Protein AF-A0A2S2Q2X0-F1 (afdb_monomer_lite)

InterPro domains:
  IPR011335 Restriction endonuclease type II-like [SSF52980] (32-74)
  IPR011604 PD-(D/E)XK endonuclease-like domain superfamily [G3DSA:3.90.320.10] (7-91)
  IPR051703 NF-kappa-B Signaling Regulator [PTHR46609] (25-94)

Structure (mmCIF, N/CA/C/O backbone):
data_AF-A0A2S2Q2X0-F1
#
_entry.id   AF-A0A2S2Q2X0-F1
#
loop_
_atom_site.group_PDB
_atom_site.id
_atom_site.type_symbol
_atom_site.label_atom_id
_atom_site.label_alt_id
_atom_site.label_comp_id
_atom_site.label_asym_id
_atom_site.label_entity_id
_atom_site.label_seq_id
_atom_site.pdbx_PDB_ins_code
_atom_site.Cartn_x
_atom_site.Cartn_y
_atom_site.Cartn_z
_ato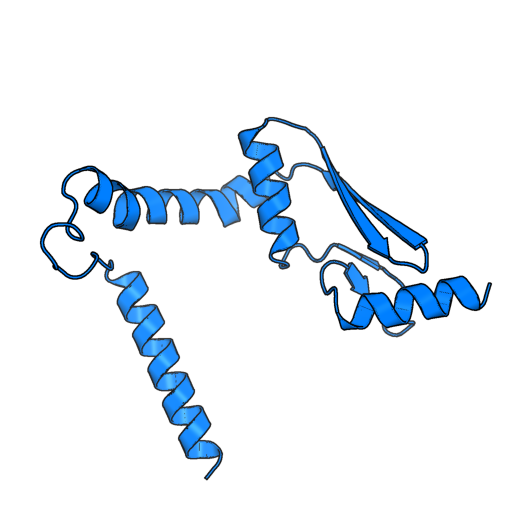m_site.occupancy
_atom_site.B_iso_or_equiv
_atom_site.auth_seq_id
_atom_site.auth_comp_id
_atom_site.auth_asym_id
_atom_site.auth_atom_id
_atom_site.pdbx_PDB_model_num
ATOM 1 N N . MET A 1 1 ? -21.514 -4.387 29.649 1.00 44.75 1 MET A N 1
ATOM 2 C CA . MET A 1 1 ? -20.484 -3.329 29.515 1.00 44.75 1 MET A CA 1
ATOM 3 C C . MET A 1 1 ? -19.048 -3.878 29.568 1.00 44.75 1 MET A C 1
ATOM 5 O O . MET A 1 1 ? -18.273 -3.569 28.676 1.00 44.75 1 MET A O 1
ATOM 9 N N . LEU A 1 2 ? -18.696 -4.764 30.513 1.00 34.06 2 LEU A N 1
ATOM 10 C CA . LEU A 1 2 ? -17.331 -5.323 30.645 1.00 34.06 2 LEU A CA 1
ATOM 11 C C . LEU A 1 2 ? -16.891 -6.271 29.507 1.00 34.06 2 LEU A C 1
ATOM 13 O O . LEU A 1 2 ? -15.722 -6.283 29.128 1.00 34.06 2 LEU A O 1
ATOM 17 N N . ALA A 1 3 ? -17.821 -7.027 28.912 1.00 34.06 3 ALA A N 1
ATOM 18 C CA . ALA A 1 3 ? -17.502 -7.943 27.814 1.00 34.06 3 ALA A CA 1
ATOM 19 C C . ALA A 1 3 ? -16.992 -7.201 26.564 1.00 34.06 3 ALA A C 1
ATOM 21 O O . ALA A 1 3 ? -16.001 -7.614 25.974 1.00 34.06 3 ALA A O 1
ATOM 22 N N . ILE A 1 4 ? -17.595 -6.061 26.206 1.00 40.12 4 ILE A N 1
ATOM 23 C CA . ILE A 1 4 ? -17.231 -5.276 25.011 1.00 40.12 4 ILE A CA 1
ATOM 24 C C . ILE A 1 4 ? -15.796 -4.727 25.127 1.00 40.12 4 ILE A C 1
ATOM 26 O O . ILE A 1 4 ? -15.017 -4.828 24.179 1.00 40.12 4 ILE A O 1
ATOM 30 N N . SER A 1 5 ? -15.407 -4.246 26.313 1.00 47.72 5 SER A N 1
ATOM 31 C CA . SER A 1 5 ? -14.046 -3.757 26.590 1.00 47.72 5 SER A CA 1
ATOM 32 C C . SER A 1 5 ? -12.985 -4.863 26.447 1.00 47.72 5 SER A C 1
ATOM 34 O O . SER A 1 5 ? -11.969 -4.686 25.771 1.00 47.72 5 SER A O 1
ATOM 36 N N . TYR A 1 6 ? -13.248 -6.058 26.989 1.00 45.12 6 TYR A N 1
ATOM 37 C CA . TYR A 1 6 ? -12.309 -7.186 26.925 1.00 45.12 6 TYR A CA 1
ATOM 38 C C . TYR A 1 6 ? -12.167 -7.782 25.511 1.00 45.12 6 TYR A C 1
ATOM 40 O O . TYR A 1 6 ? -11.113 -8.306 25.133 1.00 45.12 6 TYR A O 1
ATOM 48 N N . ILE A 1 7 ? -13.236 -7.714 24.713 1.00 45.53 7 ILE A N 1
ATOM 49 C CA . ILE A 1 7 ? -13.247 -8.129 23.306 1.00 45.53 7 ILE A CA 1
ATOM 50 C C . ILE A 1 7 ? -12.367 -7.192 22.475 1.00 45.53 7 ILE A C 1
ATOM 52 O O . ILE A 1 7 ? -11.512 -7.680 21.733 1.00 45.53 7 ILE A O 1
ATOM 56 N N . SER A 1 8 ? -12.501 -5.878 22.680 1.00 47.59 8 SER A N 1
ATOM 57 C CA . SER A 1 8 ? -11.662 -4.865 22.034 1.00 47.59 8 SER A CA 1
ATOM 58 C C . SER A 1 8 ? -10.177 -5.115 22.330 1.00 47.59 8 SER A C 1
ATOM 60 O O . SER A 1 8 ? -9.359 -5.230 21.419 1.00 47.59 8 SER A O 1
ATOM 62 N N . LEU A 1 9 ? -9.830 -5.358 23.598 1.00 48.00 9 LEU A N 1
ATOM 63 C CA . LEU A 1 9 ? -8.438 -5.458 24.043 1.00 48.00 9 LEU A CA 1
ATOM 64 C C . LEU A 1 9 ? -7.645 -6.646 23.470 1.00 48.00 9 LEU A C 1
ATOM 66 O O . LEU A 1 9 ? -6.452 -6.523 23.187 1.00 48.00 9 LEU A O 1
ATOM 70 N N . LYS A 1 10 ? -8.288 -7.807 23.287 1.00 47.84 10 LYS A N 1
ATOM 71 C CA . LYS A 1 10 ? -7.616 -9.008 22.756 1.00 47.84 10 LYS A CA 1
ATOM 72 C C . LYS A 1 10 ? -7.505 -8.988 21.222 1.00 47.84 10 LYS A C 1
ATOM 74 O O . LYS A 1 10 ? -6.567 -9.581 20.695 1.00 47.84 10 LYS A O 1
ATOM 79 N N . LEU A 1 11 ? -8.405 -8.287 20.517 1.00 51.31 11 LEU A N 1
ATOM 80 C CA . LEU A 1 11 ? -8.256 -7.977 19.083 1.00 51.31 11 LEU A CA 1
ATOM 81 C C . LEU A 1 11 ? -7.132 -6.959 18.837 1.00 51.31 11 LEU A C 1
ATOM 83 O O . LEU A 1 11 ? -6.336 -7.127 17.912 1.00 51.31 11 LEU A O 1
ATOM 87 N N . ILE A 1 12 ? -7.057 -5.932 19.688 1.00 51.53 12 ILE A N 1
ATOM 88 C CA . ILE A 1 12 ? -6.101 -4.820 19.609 1.00 51.53 12 ILE A CA 1
ATOM 89 C C . ILE A 1 12 ? -4.642 -5.305 19.578 1.00 51.53 12 ILE A C 1
ATOM 91 O O . ILE A 1 12 ? -3.848 -4.815 18.779 1.00 51.53 12 ILE A O 1
ATOM 95 N N . ASN A 1 13 ? -4.289 -6.326 20.366 1.00 51.19 13 ASN A N 1
ATOM 96 C CA . ASN A 1 13 ? -2.905 -6.814 20.431 1.00 51.19 13 ASN A CA 1
ATOM 97 C C . ASN A 1 13 ? -2.406 -7.500 19.146 1.00 51.19 13 ASN A C 1
ATOM 99 O O . ASN A 1 13 ? -1.203 -7.710 19.007 1.00 51.19 13 ASN A O 1
ATOM 103 N N . LYS A 1 14 ? -3.294 -7.860 18.206 1.00 55.06 14 LYS A N 1
ATOM 104 C CA . LYS A 1 14 ? -2.914 -8.501 16.933 1.00 55.06 14 LYS A CA 1
ATOM 105 C C . LYS A 1 14 ? -3.208 -7.631 15.706 1.00 55.06 14 LYS A C 1
ATOM 107 O O . LYS A 1 14 ? -2.634 -7.880 14.648 1.00 55.06 14 LYS A O 1
ATOM 112 N N . ILE A 1 15 ? -4.073 -6.618 15.827 1.00 63.88 15 ILE A N 1
ATOM 113 C CA . ILE A 1 15 ? -4.532 -5.791 14.703 1.00 63.88 15 ILE A CA 1
ATOM 114 C C . ILE A 1 15 ? -4.191 -4.320 14.968 1.00 63.88 15 ILE A C 1
ATOM 116 O O . ILE A 1 15 ? -4.904 -3.607 15.664 1.00 63.88 15 ILE A O 1
ATOM 120 N N . THR A 1 16 ? -3.107 -3.853 14.351 1.00 72.19 16 THR A N 1
ATOM 121 C CA . THR A 1 16 ? -2.540 -2.500 14.515 1.00 72.19 16 THR A CA 1
ATOM 122 C C . THR A 1 16 ? -3.107 -1.465 13.532 1.00 72.19 16 THR A C 1
ATOM 124 O O . THR A 1 16 ? -2.519 -0.396 13.329 1.00 72.19 16 THR A O 1
ATOM 127 N N . LEU A 1 17 ? -4.243 -1.778 12.890 1.00 81.69 17 LEU A N 1
ATOM 128 C CA . LEU A 1 17 ? -4.926 -0.846 11.990 1.00 81.69 17 LEU A CA 1
ATOM 129 C C . LEU A 1 17 ? -5.572 0.306 12.761 1.00 81.69 17 LEU A C 1
ATOM 131 O O . LEU A 1 17 ? -5.562 1.430 12.276 1.00 81.69 17 LEU A O 1
ATOM 135 N N . TRP A 1 18 ? -6.131 0.047 13.937 1.00 84.75 18 TRP A N 1
ATOM 136 C CA . TRP A 1 18 ? -6.707 1.096 14.769 1.00 84.75 18 TRP A CA 1
ATOM 137 C C . TRP A 1 18 ? -5.635 1.733 15.644 1.00 84.75 18 TRP A C 1
ATOM 139 O O . TRP A 1 18 ? -4.777 1.047 16.198 1.00 84.75 18 TRP A O 1
ATOM 149 N N . LYS A 1 19 ? -5.687 3.058 15.765 1.00 83.25 19 LYS A N 1
ATOM 150 C CA . LYS A 1 19 ? -4.933 3.806 16.767 1.00 83.25 19 LYS A CA 1
ATOM 151 C C . LYS A 1 19 ? -5.674 3.696 18.091 1.00 83.25 19 LYS A C 1
ATOM 153 O O . LYS A 1 19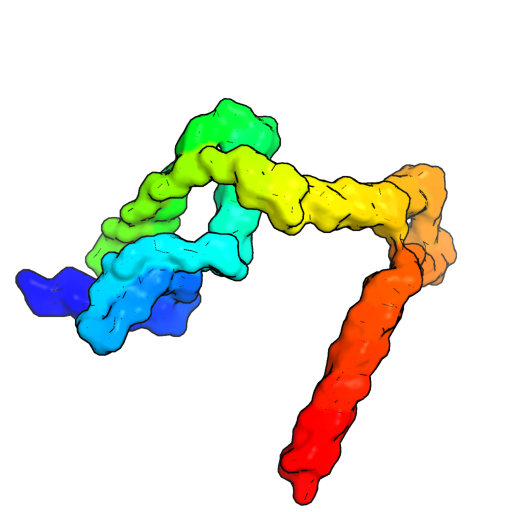 ? -6.888 3.891 18.129 1.00 83.25 19 LYS A O 1
ATOM 158 N N . ILE A 1 20 ? -4.934 3.391 19.148 1.00 81.75 20 ILE A N 1
ATOM 159 C CA . ILE A 1 20 ? -5.468 3.187 20.491 1.00 81.75 20 ILE A CA 1
ATOM 160 C C . ILE A 1 20 ? -4.792 4.175 21.441 1.00 81.75 20 ILE A C 1
ATOM 162 O O . ILE A 1 20 ? -3.579 4.368 21.349 1.00 81.75 20 ILE A O 1
ATOM 166 N N . ASP A 1 21 ? -5.566 4.798 22.325 1.00 80.38 21 ASP A N 1
ATOM 167 C CA . ASP A 1 21 ? -5.051 5.687 23.373 1.00 80.38 21 ASP A CA 1
ATOM 168 C C . ASP A 1 21 ? -4.584 4.910 24.624 1.00 80.38 21 ASP A C 1
ATOM 170 O O . ASP A 1 21 ? -4.814 3.706 24.759 1.00 80.38 21 ASP A O 1
ATOM 174 N N . LYS A 1 22 ? -3.950 5.594 25.584 1.00 78.44 22 LYS A N 1
ATOM 175 C CA . LYS A 1 22 ? -3.528 5.064 26.892 1.00 78.44 22 LYS A CA 1
ATOM 176 C C . LYS A 1 22 ? -4.669 4.371 27.645 1.00 78.44 22 LYS A C 1
ATOM 178 O O . LYS A 1 22 ? -4.432 3.375 28.326 1.00 78.44 22 LYS A O 1
ATOM 183 N N . ASN A 1 23 ? -5.900 4.845 27.451 1.00 76.38 23 ASN A N 1
ATOM 184 C CA . ASN A 1 23 ? -7.116 4.279 28.042 1.00 76.38 23 ASN A CA 1
ATOM 185 C C . ASN A 1 23 ? -7.643 3.032 27.314 1.00 76.38 23 ASN A C 1
ATOM 187 O O . ASN A 1 23 ? -8.632 2.446 27.743 1.00 76.38 23 ASN A O 1
ATOM 191 N N . LYS A 1 24 ? -6.952 2.577 26.259 1.00 72.12 24 LYS A N 1
ATOM 192 C CA . LYS A 1 24 ? -7.314 1.433 25.406 1.00 72.12 24 LYS A CA 1
ATOM 193 C C . LYS A 1 24 ? -8.540 1.662 24.514 1.00 72.12 24 LYS A C 1
ATOM 195 O O . LYS A 1 24 ? -9.088 0.707 23.962 1.00 72.12 24 LYS A O 1
ATOM 200 N N . ASP A 1 25 ? -8.895 2.924 24.302 1.00 74.06 25 ASP A N 1
ATOM 201 C CA . ASP A 1 25 ? -9.964 3.340 23.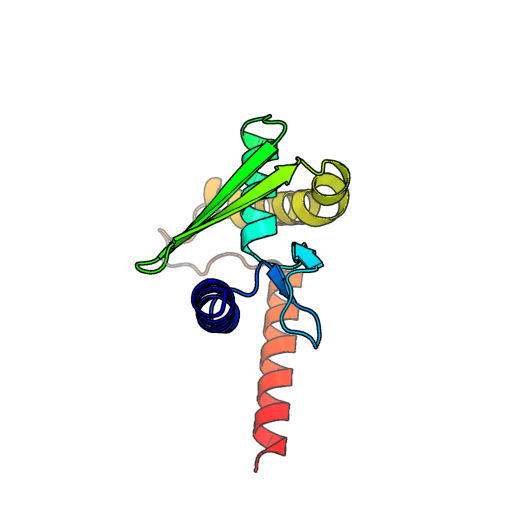397 1.00 74.06 25 ASP A CA 1
ATOM 202 C C . ASP A 1 25 ? -9.447 3.588 21.978 1.00 74.06 25 ASP A C 1
ATOM 204 O O . ASP A 1 25 ? -8.322 4.051 21.780 1.00 74.06 25 ASP A O 1
ATOM 208 N N . ILE A 1 26 ? -10.275 3.277 20.976 1.00 77.81 26 ILE A N 1
ATOM 209 C CA . ILE A 1 26 ? -9.952 3.490 19.560 1.00 77.81 26 ILE A CA 1
ATOM 210 C C . ILE A 1 26 ? -10.153 4.968 19.223 1.00 77.81 26 ILE A C 1
ATOM 212 O O . ILE A 1 26 ? -11.276 5.462 19.247 1.00 77.81 26 ILE A O 1
ATOM 216 N N . ILE A 1 27 ? -9.071 5.647 18.848 1.00 83.38 27 ILE A N 1
ATOM 217 C CA . ILE A 1 27 ? -9.072 7.080 18.504 1.00 83.38 27 ILE A CA 1
ATOM 218 C C . ILE A 1 27 ? -9.083 7.344 16.995 1.00 83.38 27 ILE A C 1
ATOM 220 O O . ILE A 1 27 ? -9.203 8.486 16.563 1.00 83.38 27 ILE A O 1
ATOM 224 N N . GLY A 1 28 ? -8.928 6.308 16.170 1.00 83.56 28 GLY A N 1
ATOM 225 C CA . GLY A 1 28 ? -9.021 6.434 14.717 1.00 83.56 28 GLY A CA 1
ATOM 226 C C . GLY A 1 28 ? -8.247 5.362 13.963 1.00 83.56 28 GLY A C 1
ATOM 227 O O . GLY A 1 28 ? -7.831 4.349 14.527 1.00 83.56 28 GLY A O 1
ATOM 228 N N . ILE A 1 29 ? -8.032 5.595 12.669 1.00 87.31 29 ILE A N 1
ATOM 229 C CA . ILE A 1 29 ? -7.340 4.661 11.775 1.00 87.31 29 ILE A CA 1
ATOM 230 C C . ILE A 1 29 ? -5.861 5.042 11.637 1.00 87.31 29 ILE A C 1
ATOM 232 O O . ILE A 1 29 ? -5.471 6.209 11.546 1.00 87.31 29 ILE A O 1
ATOM 236 N N . ASN A 1 30 ? -5.007 4.028 11.620 1.00 89.06 30 ASN A N 1
ATOM 237 C CA . ASN A 1 30 ? -3.593 4.143 11.325 1.00 89.06 30 ASN A CA 1
ATOM 238 C C . ASN A 1 30 ? -3.368 4.165 9.810 1.00 89.06 30 ASN A C 1
ATOM 240 O O . ASN A 1 30 ? -3.248 3.124 9.164 1.00 89.06 30 ASN A O 1
ATOM 244 N N . THR A 1 31 ? -3.250 5.368 9.254 1.00 88.94 31 THR A N 1
ATOM 245 C CA . THR A 1 31 ? -2.986 5.598 7.824 1.00 88.94 31 THR A CA 1
ATOM 246 C C . THR A 1 31 ? -1.618 5.082 7.358 1.00 88.94 31 THR A C 1
ATOM 248 O O . THR A 1 31 ? -1.402 4.870 6.167 1.00 88.94 31 THR A O 1
ATOM 251 N N . ASN A 1 32 ? -0.696 4.793 8.283 1.00 88.94 32 ASN A N 1
ATOM 252 C CA . ASN A 1 32 ? 0.594 4.172 7.972 1.00 88.94 32 ASN A CA 1
ATOM 253 C C . ASN A 1 32 ? 0.525 2.637 7.916 1.00 88.94 32 ASN A C 1
ATOM 255 O O . ASN A 1 32 ? 1.517 1.983 7.588 1.00 88.94 32 ASN A O 1
ATOM 259 N N . HIS A 1 33 ? -0.621 2.039 8.251 1.00 89.50 33 HIS A N 1
ATOM 260 C CA . HIS A 1 33 ? -0.775 0.592 8.277 1.00 89.50 33 HIS A CA 1
ATOM 261 C C . HIS A 1 33 ? -0.949 0.006 6.865 1.00 89.50 33 HIS A C 1
ATOM 263 O O . HIS A 1 33 ? -1.604 0.591 6.005 1.00 89.50 33 HIS A O 1
ATOM 269 N N . LYS A 1 34 ? -0.431 -1.208 6.629 1.00 89.56 34 LYS A N 1
ATOM 270 C CA . LYS A 1 34 ? -0.480 -1.881 5.313 1.00 89.56 34 LYS A CA 1
ATOM 271 C C . LYS A 1 34 ? -1.905 -2.045 4.770 1.00 89.56 34 LYS A C 1
ATOM 273 O O . LYS A 1 34 ? -2.127 -1.846 3.581 1.00 89.56 34 LYS A O 1
ATOM 278 N N . TYR A 1 35 ? -2.866 -2.367 5.638 1.00 89.00 35 TYR A N 1
ATOM 279 C CA . TYR A 1 35 ? -4.276 -2.483 5.243 1.00 89.00 35 TYR A CA 1
ATOM 280 C C . TYR A 1 35 ? -4.867 -1.159 4.749 1.00 89.00 35 TYR A C 1
ATOM 282 O O . TYR A 1 35 ? -5.668 -1.179 3.824 1.00 89.00 35 TYR A O 1
ATOM 290 N N . TYR A 1 36 ? -4.437 -0.013 5.291 1.00 92.69 36 TYR A N 1
ATOM 291 C CA . TYR A 1 36 ? -4.884 1.287 4.787 1.00 92.69 36 TYR A CA 1
ATOM 292 C C . TYR A 1 36 ? -4.418 1.503 3.342 1.00 92.69 36 TYR A C 1
ATOM 294 O O . TYR A 1 36 ? -5.225 1.836 2.482 1.00 92.69 36 TYR A O 1
ATOM 302 N N . TYR A 1 37 ? -3.146 1.202 3.048 1.00 94.31 37 TYR A N 1
ATOM 303 C CA . TYR A 1 37 ? -2.618 1.237 1.678 1.00 94.31 37 TYR A CA 1
ATOM 304 C C . TYR A 1 37 ? -3.386 0.290 0.740 1.00 94.31 37 TYR A C 1
ATOM 306 O O . TYR A 1 37 ? -3.690 0.668 -0.387 1.00 94.31 37 TYR A O 1
ATOM 314 N N . GLN A 1 38 ? -3.724 -0.925 1.186 1.00 92.31 38 GLN A N 1
ATOM 315 C CA . GLN A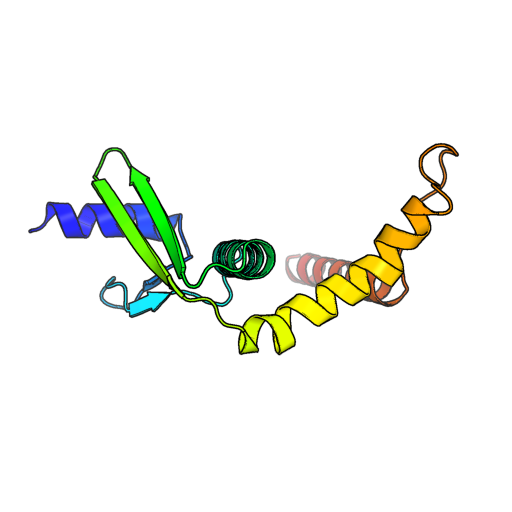 1 38 ? -4.499 -1.869 0.369 1.00 92.31 38 GLN A CA 1
ATOM 316 C C . GLN A 1 38 ? -5.893 -1.327 0.034 1.00 92.31 38 GLN A C 1
ATOM 318 O O . GLN A 1 38 ? -6.279 -1.334 -1.133 1.00 92.31 38 GLN A O 1
ATOM 323 N N . VAL A 1 39 ? -6.617 -0.815 1.033 1.00 94.56 39 VAL A N 1
ATOM 324 C CA . VAL A 1 39 ? -7.960 -0.251 0.839 1.00 94.56 39 VAL A CA 1
ATOM 325 C C . VAL A 1 39 ? -7.908 0.982 -0.061 1.00 94.56 39 VAL A C 1
ATOM 327 O O . VAL A 1 39 ? -8.655 1.047 -1.033 1.00 94.56 39 VAL A O 1
ATOM 330 N N . GLN A 1 40 ? -6.987 1.921 0.186 1.00 96.56 40 GLN A N 1
ATOM 331 C CA . GLN A 1 40 ? -6.832 3.107 -0.663 1.00 96.56 40 GLN A CA 1
ATOM 332 C C . GLN A 1 40 ? -6.539 2.738 -2.120 1.00 96.56 40 GLN A C 1
ATOM 334 O O . GLN A 1 40 ? -7.118 3.330 -3.032 1.00 96.56 40 GLN A O 1
ATOM 339 N N . GLY A 1 41 ? -5.708 1.717 -2.353 1.00 95.44 41 GLY A N 1
ATOM 340 C CA . GLY A 1 41 ? -5.446 1.218 -3.701 1.00 95.44 41 GLY A CA 1
ATOM 341 C C . GLY A 1 41 ? -6.679 0.617 -4.371 1.00 95.44 41 GLY A C 1
ATOM 342 O O . GLY A 1 41 ? -6.969 0.945 -5.520 1.00 95.44 41 GLY A O 1
ATOM 343 N N . GLN A 1 42 ? -7.451 -0.202 -3.652 1.00 95.88 42 GLN A N 1
ATOM 344 C CA . GLN A 1 42 ? -8.703 -0.756 -4.174 1.00 95.88 42 GLN A CA 1
ATOM 345 C C . GLN A 1 42 ? -9.715 0.344 -4.509 1.00 95.88 42 GLN A C 1
ATOM 347 O O . GLN A 1 42 ? -10.328 0.296 -5.575 1.00 95.88 42 GLN A O 1
ATOM 352 N N . LEU A 1 43 ? -9.861 1.357 -3.651 1.00 97.19 43 LEU A N 1
ATOM 353 C CA . LEU A 1 43 ? -10.759 2.494 -3.878 1.00 97.19 43 LEU A CA 1
ATOM 354 C C . LEU A 1 43 ? -10.402 3.280 -5.140 1.00 97.19 43 LEU A C 1
ATOM 356 O O . LEU A 1 43 ? -11.291 3.632 -5.917 1.00 97.19 43 LEU A O 1
ATOM 360 N N . HIS A 1 44 ? -9.109 3.502 -5.378 1.00 96.06 44 HIS A N 1
ATOM 361 C CA . HIS A 1 44 ? -8.627 4.194 -6.572 1.00 96.06 44 HIS A CA 1
ATOM 362 C C . HIS A 1 44 ? -8.857 3.381 -7.844 1.00 96.06 44 HIS A C 1
ATOM 364 O O . HIS A 1 44 ? -9.433 3.895 -8.803 1.00 96.06 44 HIS A O 1
ATOM 370 N N . VAL A 1 45 ? -8.478 2.100 -7.837 1.00 94.56 45 VAL A N 1
ATOM 371 C CA . VAL A 1 45 ? -8.640 1.212 -9.000 1.00 94.56 45 VAL A CA 1
ATOM 372 C C . VAL A 1 45 ? -10.117 1.037 -9.362 1.00 94.56 45 VAL A C 1
ATOM 374 O O . VAL A 1 45 ? -10.488 1.131 -10.528 1.00 94.56 45 VAL A O 1
ATOM 377 N N . THR A 1 46 ? -10.980 0.829 -8.366 1.00 96.62 46 THR A 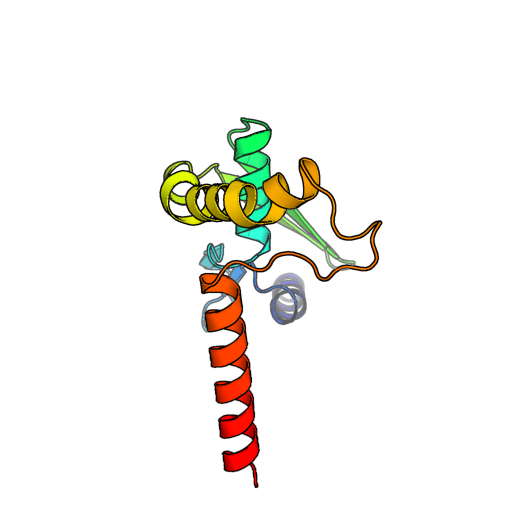N 1
ATOM 378 C CA . THR A 1 46 ? -12.422 0.603 -8.575 1.00 96.62 46 THR A CA 1
ATOM 379 C C . THR A 1 46 ? -13.239 1.891 -8.702 1.00 96.62 46 THR A C 1
ATOM 381 O O . THR A 1 46 ? -14.450 1.826 -8.917 1.00 96.62 46 THR A O 1
ATOM 384 N N . ARG A 1 47 ? -12.600 3.061 -8.560 1.00 96.00 47 ARG A N 1
ATOM 385 C CA . ARG A 1 47 ? -13.234 4.392 -8.557 1.00 96.00 47 ARG A CA 1
ATOM 386 C C . ARG A 1 47 ? -14.378 4.525 -7.537 1.00 96.00 47 ARG A C 1
ATOM 388 O O . ARG A 1 47 ? -15.341 5.256 -7.767 1.00 96.00 47 ARG A O 1
ATOM 395 N N . ARG A 1 48 ? -14.286 3.829 -6.401 1.00 96.50 48 ARG A N 1
ATOM 396 C CA . ARG A 1 48 ? -15.277 3.888 -5.313 1.00 96.50 48 ARG A CA 1
ATOM 397 C C . ARG A 1 48 ? -14.929 5.003 -4.329 1.00 96.50 48 ARG A C 1
ATOM 399 O O . ARG A 1 48 ? -13.762 5.319 -4.133 1.00 96.50 48 ARG A O 1
ATOM 406 N N . ARG A 1 49 ? -15.953 5.599 -3.709 1.00 96.69 49 ARG A N 1
ATOM 407 C CA . ARG A 1 49 ? -15.793 6.709 -2.750 1.00 96.69 49 ARG A CA 1
ATOM 408 C C . ARG A 1 49 ? -15.375 6.247 -1.358 1.00 96.69 49 ARG A C 1
ATOM 410 O O . ARG A 1 49 ? -14.665 6.968 -0.674 1.00 96.69 49 ARG A O 1
ATOM 417 N N . PHE A 1 50 ? -15.814 5.063 -0.948 1.00 95.88 50 PHE A N 1
ATOM 418 C CA . PHE A 1 50 ? -15.498 4.497 0.356 1.00 95.88 50 PHE A CA 1
ATOM 419 C C . PHE A 1 50 ? -15.541 2.969 0.309 1.00 95.88 50 PHE A C 1
ATOM 421 O O . PHE A 1 50 ? -16.112 2.378 -0.612 1.00 95.88 50 PHE A O 1
ATOM 428 N N . SER A 1 51 ? -14.919 2.335 1.299 1.00 93.06 51 SER A N 1
ATOM 429 C CA . SER A 1 51 ? -14.955 0.891 1.530 1.00 93.06 51 SER A CA 1
ATOM 430 C C . SER A 1 51 ? -15.104 0.630 3.017 1.00 93.06 51 SER A C 1
ATOM 432 O O . SER A 1 51 ? -14.616 1.398 3.844 1.00 93.06 51 SER A O 1
ATOM 434 N N . ILE A 1 52 ? -15.740 -0.483 3.358 1.00 90.94 52 ILE A N 1
ATOM 435 C CA . ILE A 1 52 ? -15.848 -0.941 4.738 1.00 90.94 52 ILE A CA 1
ATOM 436 C C . ILE A 1 52 ? -14.711 -1.925 4.991 1.00 90.94 52 ILE A C 1
ATOM 438 O O . ILE A 1 52 ? -14.546 -2.893 4.248 1.00 90.94 52 ILE A O 1
ATOM 442 N N . ILE A 1 53 ? -13.927 -1.686 6.038 1.00 86.94 53 ILE A N 1
ATOM 443 C CA . ILE A 1 53 ? -13.015 -2.687 6.580 1.00 86.94 53 ILE A CA 1
ATOM 444 C C . ILE A 1 53 ? -13.665 -3.304 7.806 1.00 86.94 53 ILE A C 1
ATOM 446 O O . ILE A 1 53 ? -14.010 -2.605 8.754 1.00 86.94 53 ILE A O 1
ATOM 450 N N . ALA A 1 54 ? -13.858 -4.617 7.778 1.00 85.25 54 ALA A N 1
ATOM 451 C CA . ALA A 1 54 ? -14.526 -5.348 8.839 1.00 85.25 54 ALA A CA 1
ATOM 452 C C . ALA A 1 54 ? -13.624 -6.460 9.372 1.00 85.25 54 ALA A C 1
ATOM 454 O O . ALA A 1 54 ? -12.954 -7.161 8.618 1.00 85.25 54 ALA A O 1
ATOM 455 N N . TYR A 1 55 ? -13.636 -6.622 10.687 1.00 81.94 55 TYR A N 1
ATOM 456 C CA . TYR A 1 55 ? -12.988 -7.703 11.401 1.00 81.94 55 TYR A CA 1
ATOM 457 C C . TYR A 1 55 ? -14.035 -8.446 12.199 1.00 81.94 55 TYR A C 1
ATOM 459 O O . TYR A 1 55 ? -14.666 -7.903 13.109 1.00 81.94 55 TYR A O 1
ATOM 467 N N . TRP A 1 56 ? -14.192 -9.711 11.847 1.00 81.19 56 TRP A N 1
ATOM 468 C CA . TRP A 1 56 ? -15.057 -10.627 12.553 1.00 81.19 56 TRP A CA 1
ATOM 469 C C . TRP A 1 56 ? -14.227 -11.547 13.441 1.00 81.19 56 TRP A C 1
ATOM 471 O O . TRP A 1 56 ? -13.165 -12.034 13.053 1.00 81.19 56 TRP A O 1
ATOM 481 N N . THR A 1 57 ? -14.723 -11.783 14.647 1.00 76.75 57 THR A N 1
ATOM 482 C CA . THR A 1 57 ? -14.186 -12.770 15.581 1.00 76.75 57 THR A CA 1
ATOM 483 C C . THR A 1 57 ? -15.336 -13.480 16.277 1.00 76.75 57 THR A C 1
ATOM 485 O O . THR A 1 57 ? -16.449 -12.959 16.323 1.00 76.75 57 THR A O 1
ATOM 488 N N . ASN A 1 58 ? -15.047 -14.596 16.950 1.00 73.81 58 ASN A N 1
ATOM 489 C CA . ASN A 1 58 ? -16.018 -15.326 17.782 1.00 73.81 58 ASN A CA 1
ATOM 490 C C . ASN A 1 58 ? -16.649 -14.470 18.898 1.00 73.81 58 ASN A C 1
ATOM 492 O O . ASN A 1 58 ? -17.568 -14.906 19.580 1.00 73.81 58 ASN A O 1
ATOM 496 N N . LYS A 1 59 ? -16.114 -13.270 19.127 1.00 72.25 59 LYS A N 1
ATOM 497 C CA . LYS A 1 59 ? -16.558 -12.318 20.135 1.00 72.25 59 LYS A CA 1
ATOM 498 C C . LYS A 1 59 ? -17.400 -11.173 19.562 1.00 72.25 59 LYS A C 1
ATOM 500 O O . LYS A 1 59 ? -18.023 -10.452 20.331 1.00 72.25 59 LYS A O 1
ATOM 505 N N . GLY A 1 60 ? -17.403 -10.976 18.246 1.00 77.50 60 GLY A N 1
ATOM 506 C CA . GLY A 1 60 ? -18.152 -9.902 17.604 1.00 77.50 60 GLY A CA 1
ATOM 507 C C . GLY A 1 60 ? -17.523 -9.398 16.310 1.00 77.50 60 GLY A C 1
ATOM 508 O O . GLY A 1 60 ? -16.423 -9.803 15.918 1.00 77.50 60 GLY A O 1
ATOM 509 N N . LEU A 1 61 ? -18.254 -8.488 15.668 1.00 81.62 61 LEU A N 1
ATOM 510 C CA . LEU A 1 61 ? -17.883 -7.793 14.442 1.00 81.62 61 LEU A CA 1
ATOM 511 C C . LEU A 1 61 ? -17.527 -6.341 14.768 1.00 81.62 61 LEU A C 1
ATOM 513 O O . LEU A 1 61 ? -18.325 -5.624 15.369 1.00 81.62 61 LEU A O 1
ATOM 517 N N . LYS A 1 62 ? -16.354 -5.893 14.329 1.00 81.81 62 LYS A N 1
ATOM 518 C CA . LYS A 1 62 ? -15.971 -4.479 14.324 1.00 81.81 62 LYS A CA 1
ATOM 519 C C . LYS A 1 62 ? -15.710 -4.066 12.891 1.00 81.81 62 LYS A C 1
ATOM 521 O O . LYS A 1 62 ? -14.960 -4.741 12.195 1.00 81.81 62 LYS A O 1
ATOM 526 N N . TYR A 1 63 ? -16.300 -2.965 12.457 1.00 85.69 63 TYR A N 1
ATOM 527 C CA . TYR A 1 63 ? -16.040 -2.409 11.140 1.00 85.69 63 TYR A CA 1
ATOM 528 C C . TYR A 1 63 ? -15.800 -0.905 11.216 1.00 85.69 63 TYR A C 1
ATOM 530 O O . TYR A 1 63 ? -16.184 -0.261 12.191 1.00 85.69 63 TYR A O 1
ATOM 538 N N . GLU A 1 64 ? -15.133 -0.383 10.196 1.00 86.06 64 GLU A N 1
ATOM 539 C CA . GLU A 1 64 ? -14.920 1.042 9.967 1.00 86.06 64 GLU A CA 1
ATOM 540 C C . GLU A 1 64 ? -15.098 1.353 8.485 1.00 86.06 64 GLU A C 1
ATOM 542 O O . GLU A 1 64 ? -14.765 0.535 7.622 1.00 86.06 64 GLU A O 1
ATOM 547 N N . THR A 1 65 ? -15.573 2.557 8.196 1.00 91.69 65 THR A N 1
ATOM 548 C CA . THR A 1 65 ? -15.642 3.081 6.832 1.00 91.69 65 THR A CA 1
ATOM 549 C C . THR A 1 65 ? -14.375 3.874 6.537 1.00 91.69 65 THR A C 1
ATOM 551 O O . THR A 1 65 ? -13.990 4.755 7.300 1.00 91.69 65 THR A O 1
ATOM 554 N N . ILE A 1 66 ? -13.716 3.556 5.425 1.00 93.06 66 ILE A N 1
ATOM 555 C CA . ILE A 1 66 ? -12.552 4.280 4.915 1.00 93.06 66 ILE A CA 1
ATOM 556 C C . ILE A 1 66 ? -12.971 5.001 3.643 1.00 93.06 66 ILE A C 1
ATOM 558 O O . ILE A 1 66 ? -13.377 4.359 2.673 1.00 93.06 66 ILE A O 1
ATOM 562 N N . GLU A 1 67 ? -12.841 6.320 3.645 1.00 96.50 67 GLU A N 1
ATOM 563 C CA . GLU A 1 67 ? -13.053 7.153 2.465 1.00 96.50 67 GLU A CA 1
ATOM 564 C C . GLU A 1 67 ? -11.816 7.165 1.566 1.00 96.50 67 GLU A C 1
ATOM 566 O O . GLU A 1 67 ? -10.684 6.985 2.022 1.00 96.50 67 GLU A O 1
ATOM 571 N N . ARG A 1 68 ? -12.033 7.357 0.265 1.00 96.38 68 ARG A N 1
ATOM 572 C CA . ARG A 1 68 ? -10.957 7.474 -0.716 1.00 96.38 68 ARG A CA 1
ATOM 573 C C . ARG A 1 68 ? -10.192 8.774 -0.484 1.00 96.38 68 ARG A C 1
ATOM 575 O O . ARG A 1 68 ? -10.776 9.851 -0.492 1.00 96.38 68 ARG A O 1
ATOM 582 N N . ASP A 1 69 ? -8.880 8.658 -0.342 1.00 96.50 69 ASP A N 1
ATOM 583 C CA . ASP A 1 69 ? -7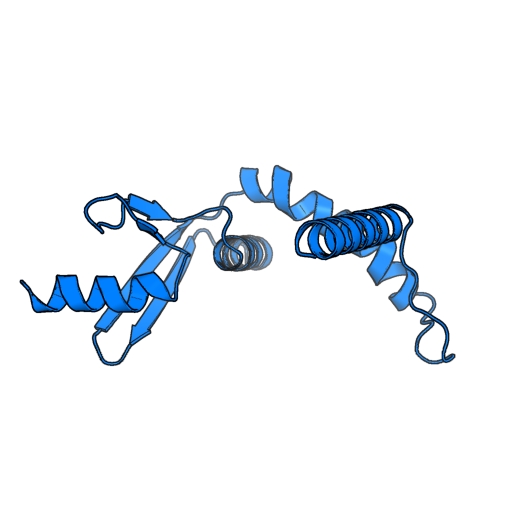.970 9.776 -0.119 1.00 96.50 69 ASP A CA 1
ATOM 584 C C . ASP A 1 69 ? -7.088 9.978 -1.360 1.00 96.50 69 ASP A C 1
ATOM 586 O O . ASP A 1 69 ? -6.028 9.360 -1.519 1.00 96.50 69 ASP A O 1
ATOM 590 N N . ASP A 1 70 ? -7.571 10.831 -2.267 1.00 96.25 70 ASP A N 1
ATOM 591 C CA . ASP A 1 70 ? -6.920 11.125 -3.551 1.00 96.25 70 ASP A CA 1
ATOM 592 C C . ASP A 1 70 ? -5.554 11.818 -3.355 1.00 96.25 70 ASP A C 1
ATOM 594 O O . ASP A 1 70 ? -4.606 11.588 -4.114 1.00 96.25 70 ASP A O 1
ATOM 598 N N . ILE A 1 71 ? -5.411 12.612 -2.286 1.00 96.50 71 ILE A N 1
ATOM 599 C CA . ILE A 1 71 ? -4.167 13.315 -1.940 1.00 96.50 71 ILE A CA 1
ATOM 600 C C . ILE A 1 71 ? -3.117 12.309 -1.462 1.00 96.50 71 ILE A C 1
ATOM 602 O O . ILE A 1 71 ? -1.961 12.348 -1.895 1.00 96.50 71 ILE A O 1
ATOM 606 N N . PHE A 1 72 ? -3.498 11.386 -0.578 1.00 94.94 72 PHE A N 1
ATOM 607 C CA . PHE A 1 72 ? -2.615 10.322 -0.112 1.00 94.94 72 PHE A CA 1
ATOM 608 C C . PHE A 1 72 ? -2.166 9.419 -1.259 1.00 94.94 72 PHE A C 1
ATOM 610 O O . PHE A 1 72 ? -0.981 9.083 -1.352 1.00 94.94 72 PHE A O 1
ATOM 617 N N . TRP A 1 73 ? -3.077 9.057 -2.160 1.00 95.12 73 TRP A N 1
ATOM 618 C CA . TRP A 1 73 ? -2.732 8.269 -3.335 1.00 95.12 73 TRP A CA 1
ATOM 619 C C . TRP A 1 73 ? -1.708 8.975 -4.219 1.00 95.12 73 TRP A C 1
ATOM 621 O O . TRP A 1 73 ? -0.634 8.410 -4.453 1.00 95.12 73 TRP A O 1
ATOM 631 N N . GLY A 1 74 ? -1.997 10.210 -4.640 1.00 95.75 74 GLY A N 1
ATOM 632 C CA . GLY A 1 74 ? -1.127 10.982 -5.528 1.00 95.75 74 GLY A CA 1
ATOM 633 C C . GLY A 1 74 ? 0.253 11.250 -4.927 1.00 95.75 74 GLY A C 1
ATOM 634 O O . GLY A 1 74 ? 1.262 11.124 -5.613 1.00 95.75 74 GLY A O 1
ATOM 635 N N . ASN A 1 75 ? 0.323 11.529 -3.622 1.00 95.75 75 ASN A N 1
ATOM 636 C CA . ASN A 1 75 ? 1.576 11.925 -2.977 1.00 95.75 75 ASN A CA 1
ATOM 637 C C . ASN A 1 75 ? 2.392 10.759 -2.399 1.00 95.75 75 ASN A C 1
ATOM 639 O O . ASN A 1 75 ? 3.606 10.886 -2.227 1.00 95.75 75 ASN A O 1
ATOM 643 N N . LYS A 1 76 ? 1.760 9.640 -2.014 1.00 94.25 76 LYS A N 1
ATOM 644 C CA . LYS A 1 76 ? 2.438 8.553 -1.275 1.00 94.25 76 LYS A CA 1
ATOM 645 C C . LYS A 1 76 ? 2.442 7.213 -1.995 1.00 94.25 76 LYS A C 1
ATOM 647 O O . LYS A 1 76 ? 3.408 6.461 -1.815 1.00 94.25 76 LYS A O 1
ATOM 652 N N . MET A 1 77 ? 1.387 6.888 -2.742 1.00 94.69 77 MET A N 1
ATOM 653 C CA . MET A 1 77 ? 1.221 5.568 -3.356 1.00 94.69 77 MET A CA 1
ATOM 654 C C . MET A 1 77 ? 1.637 5.563 -4.821 1.00 94.69 77 MET A C 1
ATOM 656 O O . MET A 1 77 ? 2.534 4.804 -5.190 1.00 94.69 77 MET A O 1
ATOM 660 N N . PHE A 1 78 ? 1.020 6.421 -5.631 1.00 95.50 78 PHE A N 1
ATOM 661 C CA . PHE A 1 78 ? 1.160 6.415 -7.082 1.00 95.50 78 PHE A CA 1
ATOM 662 C C . PHE A 1 78 ? 2.618 6.533 -7.556 1.00 95.50 78 PHE A C 1
ATOM 664 O O . PHE A 1 78 ? 3.037 5.650 -8.303 1.00 95.50 78 PHE A O 1
ATOM 671 N N . PRO A 1 79 ? 3.456 7.461 -7.042 1.00 95.62 79 PRO A N 1
ATOM 672 C CA . PRO A 1 79 ? 4.840 7.589 -7.510 1.00 95.62 79 PRO A CA 1
ATOM 673 C C . PRO A 1 79 ? 5.679 6.327 -7.270 1.00 95.62 79 PRO A C 1
ATOM 675 O O . PRO A 1 79 ? 6.553 5.973 -8.057 1.00 95.62 79 PRO A O 1
ATOM 678 N N . LYS A 1 80 ? 5.409 5.597 -6.177 1.00 93.12 80 LYS A N 1
ATOM 679 C CA . LYS A 1 80 ? 6.115 4.343 -5.872 1.00 93.12 80 LYS A CA 1
ATOM 680 C C . LYS A 1 80 ? 5.667 3.207 -6.784 1.00 93.12 80 LYS A C 1
ATOM 682 O O . LYS A 1 80 ? 6.496 2.381 -7.160 1.00 93.12 80 LYS A O 1
ATOM 687 N N . LEU A 1 81 ? 4.372 3.151 -7.096 1.00 94.44 81 LEU A N 1
ATOM 688 C CA . LEU A 1 81 ? 3.802 2.156 -8.002 1.00 94.44 81 LEU A CA 1
ATOM 689 C C . LEU A 1 81 ? 4.291 2.379 -9.432 1.00 94.44 81 LEU A C 1
ATOM 691 O O . LEU A 1 81 ? 4.713 1.424 -10.075 1.00 94.44 81 LEU A O 1
ATOM 695 N N . GLU A 1 82 ? 4.304 3.629 -9.887 1.00 95.75 82 GLU A N 1
ATOM 696 C CA . GLU A 1 82 ? 4.830 4.029 -11.190 1.00 95.75 82 GLU A CA 1
ATOM 697 C C . GLU A 1 82 ? 6.313 3.666 -11.324 1.00 95.75 82 GLU A C 1
ATOM 699 O O . GLU A 1 82 ? 6.702 2.938 -12.237 1.00 95.75 82 GLU A O 1
ATOM 704 N N . MET A 1 83 ? 7.138 4.073 -10.355 1.00 95.00 83 MET A N 1
ATOM 705 C CA . MET A 1 83 ? 8.563 3.746 -10.352 1.00 95.00 83 MET A CA 1
ATOM 706 C C . MET A 1 83 ? 8.808 2.230 -10.339 1.00 95.00 83 MET A C 1
ATOM 708 O O . MET A 1 83 ? 9.693 1.741 -11.039 1.00 95.00 83 MET A O 1
ATOM 712 N N . PHE A 1 84 ? 8.028 1.470 -9.564 1.00 93.81 84 PHE A N 1
ATOM 713 C CA . PHE A 1 84 ? 8.102 0.007 -9.559 1.00 93.81 84 PHE A CA 1
ATOM 714 C C . PHE A 1 84 ? 7.695 -0.594 -10.909 1.00 93.81 84 PHE A C 1
ATOM 716 O O . PHE A 1 84 ? 8.357 -1.513 -11.396 1.00 93.81 84 PHE A O 1
ATOM 723 N N . PHE A 1 85 ? 6.634 -0.073 -11.526 1.00 95.19 85 PHE A N 1
ATOM 724 C CA . PHE A 1 85 ? 6.176 -0.528 -12.830 1.00 95.19 85 PHE A CA 1
ATOM 725 C C . PHE A 1 85 ? 7.274 -0.349 -13.880 1.00 95.19 85 PHE A C 1
ATOM 727 O O . PHE A 1 85 ? 7.692 -1.333 -14.483 1.00 95.19 85 PHE A O 1
ATOM 734 N N . PHE A 1 86 ? 7.808 0.862 -14.040 1.00 95.50 86 PHE A N 1
ATOM 735 C CA . PHE A 1 86 ? 8.795 1.151 -15.081 1.00 95.50 86 PHE A CA 1
ATOM 736 C C . PHE A 1 86 ? 10.161 0.506 -14.831 1.00 95.50 86 PHE A C 1
ATOM 738 O O . PHE A 1 86 ? 10.771 -0.008 -15.765 1.00 95.50 86 PHE A O 1
ATOM 745 N N . ASN A 1 87 ? 10.644 0.492 -13.586 1.00 94.31 87 ASN A N 1
ATOM 746 C CA . ASN A 1 87 ? 12.014 0.050 -13.300 1.00 94.31 87 ASN A CA 1
ATOM 747 C C . ASN A 1 87 ? 12.134 -1.435 -12.950 1.00 94.31 87 ASN A C 1
ATOM 749 O O . ASN A 1 87 ? 13.246 -1.966 -12.943 1.00 94.31 87 ASN A O 1
ATOM 753 N N . CYS A 1 88 ? 11.035 -2.104 -12.593 1.00 92.81 88 CYS A N 1
ATOM 754 C CA . CYS A 1 88 ? 11.063 -3.505 -12.167 1.00 92.81 88 CYS A CA 1
ATOM 755 C C . CYS A 1 88 ? 10.146 -4.385 -13.012 1.00 92.81 88 CYS A C 1
ATOM 757 O O . CYS A 1 88 ? 10.607 -5.394 -13.536 1.00 92.81 88 CYS A O 1
ATOM 759 N N . LEU A 1 89 ? 8.868 -4.022 -13.154 1.00 94.06 89 LEU A N 1
ATOM 760 C CA . LEU A 1 89 ? 7.892 -4.898 -13.805 1.00 94.06 89 LEU A CA 1
ATOM 761 C C . LEU A 1 89 ? 8.013 -4.879 -15.334 1.00 94.06 89 LEU A C 1
ATOM 763 O O . LEU A 1 89 ? 8.132 -5.932 -15.952 1.00 94.06 89 LEU A O 1
ATOM 767 N N . LEU A 1 90 ? 8.016 -3.692 -15.941 1.00 95.25 90 LEU A N 1
ATOM 768 C CA . LEU A 1 90 ? 8.060 -3.505 -17.390 1.00 95.25 90 LEU A CA 1
ATOM 769 C C . LEU A 1 90 ? 9.275 -4.185 -18.051 1.00 95.25 90 LEU A C 1
ATOM 771 O O . LEU A 1 90 ? 9.072 -4.880 -19.045 1.00 95.25 90 LEU A O 1
ATOM 775 N N . PRO A 1 91 ? 10.511 -4.092 -17.515 1.00 94.31 91 PRO A N 1
ATOM 776 C CA . PRO A 1 91 ? 11.652 -4.790 -18.094 1.00 94.31 91 PRO A CA 1
ATOM 777 C C . PRO A 1 91 ? 11.447 -6.309 -18.132 1.00 94.31 91 PRO A C 1
ATOM 779 O O . PRO A 1 91 ? 11.804 -6.945 -19.122 1.00 94.31 91 PRO A O 1
ATOM 782 N N . GLU A 1 92 ? 10.856 -6.886 -17.079 1.00 93.75 92 GLU A N 1
ATOM 783 C CA . GLU A 1 92 ? 10.567 -8.323 -17.005 1.00 93.75 92 GLU A CA 1
ATOM 784 C C . GLU A 1 92 ? 9.363 -8.746 -17.856 1.00 93.75 92 GLU A C 1
ATOM 786 O O . GLU A 1 92 ? 9.280 -9.915 -18.216 1.00 93.75 92 GLU A O 1
ATOM 791 N N . LEU A 1 93 ? 8.466 -7.822 -18.219 1.00 93.81 93 LEU A N 1
ATOM 792 C CA . LEU A 1 93 ? 7.398 -8.076 -19.191 1.00 93.81 93 LEU A CA 1
ATOM 793 C C . LEU A 1 93 ? 7.922 -8.074 -20.634 1.00 93.81 93 LEU A C 1
ATOM 795 O O . LEU A 1 93 ? 7.515 -8.918 -21.425 1.00 93.81 93 LEU A O 1
ATOM 799 N N . VAL A 1 94 ? 8.813 -7.137 -20.976 1.00 95.19 94 VAL A N 1
ATOM 800 C CA . VAL A 1 94 ? 9.339 -6.971 -22.345 1.00 95.19 94 VAL A CA 1
ATOM 801 C C . VAL A 1 94 ? 10.431 -7.991 -22.672 1.00 95.19 94 VAL A C 1
ATOM 803 O O . VAL A 1 94 ? 10.463 -8.527 -23.773 1.00 95.19 94 VAL A O 1
ATOM 806 N N . ASP A 1 95 ? 11.329 -8.269 -21.725 1.00 93.44 95 ASP A N 1
ATOM 807 C CA . ASP A 1 95 ? 12.455 -9.190 -21.920 1.00 93.44 95 ASP A CA 1
ATOM 808 C C . ASP A 1 95 ? 12.623 -10.098 -20.691 1.00 93.44 95 ASP A C 1
ATOM 810 O O . ASP A 1 95 ? 13.524 -9.876 -19.883 1.00 93.44 95 ASP A O 1
ATOM 814 N N . PRO A 1 96 ? 11.759 -11.103 -20.481 1.00 92.50 96 PRO A N 1
ATOM 815 C CA . PRO A 1 96 ? 11.787 -11.918 -19.270 1.00 92.50 96 PRO A CA 1
ATOM 816 C C . PRO A 1 96 ? 13.155 -12.577 -19.022 1.00 92.50 96 PRO A C 1
ATOM 818 O O . PRO A 1 96 ? 13.701 -13.292 -19.869 1.00 92.50 96 PRO A O 1
ATOM 821 N N . ARG A 1 97 ? 13.742 -12.371 -17.838 1.00 93.62 97 ARG A N 1
ATOM 822 C CA . ARG A 1 97 ? 15.022 -13.012 -17.462 1.00 93.62 97 ARG A CA 1
ATOM 823 C C . ARG A 1 97 ? 14.842 -14.369 -16.800 1.00 93.62 97 ARG A C 1
ATOM 825 O O . ARG A 1 97 ? 15.712 -15.230 -16.921 1.00 93.62 97 ARG A O 1
ATOM 832 N N . HIS A 1 98 ? 13.699 -14.571 -16.151 1.00 88.38 98 HIS A N 1
ATOM 833 C CA . HIS A 1 98 ? 13.428 -15.772 -15.367 1.00 88.38 98 HIS A CA 1
ATOM 834 C C . HIS A 1 98 ? 13.506 -17.061 -16.201 1.00 88.38 98 HIS A C 1
ATOM 836 O O . HIS A 1 98 ? 14.162 -18.009 -15.782 1.00 88.38 98 HIS A O 1
ATOM 842 N N . PHE A 1 99 ? 12.946 -17.067 -17.417 1.00 89.12 99 PHE A N 1
ATOM 843 C CA . PHE A 1 99 ? 12.987 -18.231 -18.319 1.00 89.12 99 PHE A CA 1
ATOM 844 C C . PHE A 1 99 ? 14.393 -18.583 -18.828 1.00 89.12 99 PHE A C 1
ATOM 846 O O . PHE A 1 99 ? 14.601 -19.675 -19.343 1.00 89.12 99 PHE A O 1
ATOM 853 N N . ARG A 1 100 ? 15.364 -17.675 -18.679 1.00 92.50 100 ARG A N 1
ATOM 854 C CA . ARG A 1 100 ? 16.772 -17.878 -19.057 1.00 92.50 100 ARG A CA 1
ATOM 855 C C . ARG A 1 100 ? 17.662 -18.178 -17.848 1.00 92.50 100 ARG A C 1
ATOM 857 O O . ARG A 1 100 ? 18.880 -18.078 -17.951 1.00 92.50 100 ARG A O 1
ATOM 864 N N . SER A 1 101 ? 17.072 -18.474 -16.685 1.00 92.31 101 SER A N 1
ATOM 865 C CA . SER A 1 101 ? 17.795 -18.679 -15.419 1.00 92.31 101 SER A CA 1
ATOM 866 C C . SER A 1 101 ? 18.691 -17.494 -15.023 1.00 92.31 101 SER A C 1
ATOM 868 O O . SER A 1 101 ? 19.658 -17.644 -14.277 1.00 92.31 101 SER A O 1
ATOM 870 N N . MET A 1 102 ? 18.371 -16.293 -15.513 1.00 92.62 102 MET A N 1
ATOM 871 C CA . MET A 1 102 ? 19.092 -15.066 -15.194 1.00 92.62 102 MET A CA 1
ATOM 872 C C . MET A 1 102 ? 18.476 -14.387 -13.967 1.00 92.62 102 MET A C 1
ATOM 874 O O . MET A 1 102 ? 17.275 -14.482 -13.707 1.00 92.62 102 MET A O 1
ATOM 878 N N . GLN A 1 103 ? 19.294 -13.643 -13.220 1.00 90.75 103 GLN A N 1
ATOM 879 C CA . GLN A 1 103 ? 18.813 -12.886 -12.064 1.00 90.75 103 GLN A CA 1
ATOM 880 C C . GLN A 1 103 ? 17.861 -11.753 -12.484 1.00 90.75 103 GLN A C 1
ATOM 882 O O . GLN A 1 103 ? 18.101 -11.050 -13.473 1.00 90.75 103 GLN A O 1
ATOM 887 N N . ILE A 1 104 ? 16.807 -11.548 -11.684 1.00 89.12 104 ILE A N 1
ATOM 888 C CA . ILE A 1 104 ? 15.830 -10.464 -11.865 1.00 89.12 104 ILE A CA 1
ATOM 889 C C . ILE A 1 104 ? 16.537 -9.110 -11.769 1.00 89.12 104 ILE A C 1
ATOM 891 O O . ILE A 1 104 ? 17.333 -8.871 -10.849 1.00 89.12 104 ILE A O 1
ATOM 895 N N . ARG A 1 105 ? 16.212 -8.200 -12.695 1.00 88.81 105 ARG A N 1
ATOM 896 C CA . ARG A 1 105 ? 16.725 -6.824 -12.665 1.00 88.81 105 ARG A CA 1
ATOM 897 C C . ARG A 1 105 ? 16.304 -6.129 -11.378 1.00 88.81 105 ARG A C 1
ATOM 899 O O . ARG A 1 105 ? 15.122 -5.993 -11.082 1.00 88.81 105 ARG A O 1
ATOM 906 N N . ASN A 1 106 ? 17.291 -5.667 -10.617 1.00 89.75 106 ASN A N 1
ATOM 907 C CA . ASN A 1 106 ? 17.068 -4.788 -9.478 1.00 89.75 106 ASN A CA 1
ATOM 908 C C . ASN A 1 106 ? 17.672 -3.417 -9.807 1.00 89.75 106 ASN A C 1
ATOM 910 O O . ASN A 1 106 ? 18.889 -3.343 -9.989 1.00 89.75 106 ASN A O 1
ATOM 914 N N . PRO A 1 107 ? 16.871 -2.342 -9.878 1.00 92.44 107 PRO A N 1
ATOM 915 C CA . PRO A 1 107 ? 17.399 -0.995 -10.050 1.00 92.44 107 PRO A CA 1
ATOM 916 C C . PRO A 1 107 ? 18.259 -0.573 -8.849 1.00 92.44 107 PRO A C 1
ATOM 918 O O . PRO A 1 107 ? 18.111 -1.094 -7.737 1.00 92.44 107 PRO A O 1
ATOM 921 N N . THR A 1 108 ? 19.146 0.397 -9.075 1.00 92.31 108 THR A N 1
ATOM 922 C CA . THR A 1 108 ? 20.153 0.875 -8.108 1.00 92.31 108 THR A CA 1
ATOM 923 C C . THR A 1 108 ? 19.554 1.232 -6.751 1.00 92.31 108 THR A C 1
ATOM 925 O O . THR A 1 108 ? 20.021 0.729 -5.731 1.00 92.31 108 THR A O 1
ATOM 928 N N . TYR A 1 109 ? 18.443 1.975 -6.723 1.00 90.19 109 TYR A N 1
ATOM 929 C CA . TYR A 1 109 ? 17.785 2.366 -5.471 1.00 90.19 109 TYR A CA 1
ATOM 930 C C . TYR A 1 109 ? 17.351 1.162 -4.610 1.00 90.19 109 TYR A C 1
ATOM 932 O O . TYR A 1 109 ? 17.411 1.220 -3.381 1.00 90.19 109 TYR A O 1
ATOM 940 N N . ILE A 1 110 ? 16.952 0.035 -5.219 1.00 91.56 110 ILE A N 1
ATOM 941 C CA . ILE A 1 110 ? 16.605 -1.192 -4.478 1.00 91.56 110 ILE A CA 1
ATOM 942 C C . ILE A 1 110 ? 17.863 -1.847 -3.909 1.00 91.56 110 ILE A C 1
ATOM 944 O O . ILE A 1 110 ? 17.848 -2.318 -2.767 1.00 91.56 110 ILE A O 1
ATOM 948 N N . LEU A 1 111 ? 18.946 -1.884 -4.688 1.00 92.25 111 LEU A N 1
ATOM 949 C CA . LEU A 1 111 ? 20.230 -2.431 -4.251 1.00 92.25 111 LEU A CA 1
ATOM 950 C C . LEU A 1 111 ? 20.786 -1.635 -3.063 1.00 92.25 111 LEU A C 1
ATOM 952 O O . LEU A 1 111 ? 21.152 -2.231 -2.050 1.00 92.25 111 LEU A O 1
ATOM 956 N N . GLU A 1 112 ? 20.737 -0.306 -3.126 1.00 93.56 112 GLU A N 1
ATOM 957 C CA . GLU A 1 112 ? 21.157 0.583 -2.041 1.00 93.56 112 GLU A CA 1
ATOM 958 C C . GLU A 1 112 ? 20.355 0.354 -0.754 1.00 93.56 112 GLU A C 1
ATOM 960 O O . GLU A 1 112 ? 20.930 0.239 0.332 1.00 93.56 112 GLU A O 1
ATOM 965 N N . VAL A 1 113 ? 19.023 0.235 -0.846 1.00 91.94 113 VAL A N 1
ATOM 966 C CA . VAL A 1 113 ? 18.174 -0.056 0.323 1.00 91.94 113 VAL A CA 1
ATOM 967 C C . VAL A 1 113 ? 18.496 -1.434 0.912 1.00 91.94 113 VAL A C 1
ATOM 969 O O . VAL A 1 113 ? 18.576 -1.576 2.137 1.00 91.94 113 VAL A O 1
ATOM 972 N N . LYS A 1 114 ? 18.725 -2.451 0.070 1.00 91.56 114 LYS A N 1
ATOM 973 C CA . LYS A 1 114 ? 19.137 -3.794 0.515 1.00 91.56 114 LYS A CA 1
ATOM 974 C C . LYS A 1 114 ? 20.485 -3.755 1.241 1.00 91.56 114 LYS A C 1
ATOM 976 O O . LYS A 1 114 ? 20.602 -4.344 2.318 1.00 91.56 114 LYS A O 1
ATOM 981 N N . MET A 1 115 ? 21.466 -3.027 0.705 1.00 92.88 115 MET A N 1
ATOM 982 C CA . MET A 1 115 ? 22.784 -2.845 1.323 1.00 92.88 115 MET A CA 1
ATOM 983 C C . MET A 1 115 ? 22.682 -2.136 2.676 1.00 92.88 115 MET A C 1
ATOM 985 O O . MET A 1 115 ? 23.167 -2.659 3.678 1.00 92.88 115 MET A O 1
ATOM 989 N N . LYS A 1 116 ? 21.960 -1.009 2.751 1.00 93.31 116 LYS A N 1
ATOM 990 C CA . LYS A 1 116 ? 21.726 -0.278 4.011 1.00 93.31 116 LYS A CA 1
ATOM 991 C C . LYS A 1 116 ? 21.076 -1.168 5.074 1.00 93.31 116 LYS A C 1
ATOM 993 O O . LYS A 1 116 ? 21.489 -1.151 6.234 1.00 93.31 116 LYS A O 1
ATOM 998 N N . LYS A 1 117 ? 20.094 -1.993 4.690 1.00 91.81 117 LYS A N 1
ATOM 999 C CA . LYS A 1 117 ? 19.434 -2.938 5.606 1.00 91.81 117 LYS A CA 1
ATOM 1000 C C . LYS A 1 117 ? 20.391 -4.028 6.099 1.00 91.81 117 LYS A C 1
ATOM 1002 O O . LYS A 1 117 ? 20.378 -4.331 7.290 1.00 91.81 117 LYS A O 1
ATOM 1007 N N . LYS A 1 118 ? 21.228 -4.585 5.216 1.00 91.69 118 LYS A N 1
ATOM 1008 C CA . LYS A 1 118 ? 22.257 -5.575 5.574 1.00 91.69 118 LYS A CA 1
ATOM 1009 C C . LYS A 1 118 ? 23.273 -4.989 6.557 1.00 91.69 118 LYS A C 1
ATOM 1011 O O . LYS A 1 118 ? 23.546 -5.616 7.576 1.00 91.69 118 LYS A O 1
ATOM 1016 N N . ASN A 1 119 ? 23.747 -3.768 6.308 1.00 90.38 119 ASN A N 1
ATOM 1017 C CA . ASN A 1 119 ? 24.691 -3.083 7.192 1.00 90.38 119 ASN A CA 1
ATOM 1018 C C . ASN A 1 119 ? 24.069 -2.819 8.566 1.00 90.38 119 ASN A C 1
ATOM 1020 O O . ASN A 1 119 ? 24.669 -3.148 9.583 1.00 90.38 119 ASN A O 1
ATOM 1024 N N . ARG A 1 120 ? 22.826 -2.320 8.619 1.00 88.00 120 ARG A N 1
ATOM 1025 C CA . ARG A 1 120 ? 22.114 -2.121 9.892 1.00 88.00 120 ARG A CA 1
ATOM 1026 C C . ARG A 1 120 ? 21.992 -3.419 10.695 1.00 88.00 120 ARG A C 1
ATOM 1028 O O . ARG A 1 120 ? 22.198 -3.400 11.905 1.00 88.00 120 ARG A O 1
ATOM 1035 N N . LEU A 1 121 ? 21.660 -4.532 10.040 1.00 83.19 121 LEU A N 1
ATOM 1036 C CA . LEU A 1 121 ? 21.576 -5.846 10.687 1.00 83.19 121 LEU A CA 1
ATOM 1037 C C . LEU A 1 121 ? 22.936 -6.310 11.213 1.00 83.19 121 LEU A C 1
ATOM 1039 O O . LEU A 1 121 ? 23.002 -6.833 12.321 1.00 83.19 121 LEU A O 1
ATOM 1043 N N . HIS A 1 122 ? 24.005 -6.085 10.447 1.00 82.38 122 HIS A N 1
ATOM 1044 C CA . HIS A 1 122 ? 25.368 -6.387 10.868 1.00 82.38 122 HIS A CA 1
ATOM 1045 C C . HIS A 1 122 ? 25.754 -5.606 12.133 1.00 82.38 122 HIS A C 1
ATOM 1047 O O . HIS A 1 122 ? 26.105 -6.230 13.129 1.00 82.38 122 HIS A O 1
ATOM 1053 N N . TYR A 1 123 ? 25.566 -4.281 12.152 1.00 74.44 123 TYR A N 1
ATOM 1054 C CA . TYR A 1 123 ? 25.823 -3.460 13.344 1.00 74.44 123 TYR A CA 1
ATOM 1055 C C . TYR A 1 123 ? 24.959 -3.865 14.542 1.00 74.44 123 TYR A C 1
ATOM 1057 O O . TYR A 1 123 ? 25.460 -3.980 15.653 1.00 74.44 123 TYR A O 1
ATOM 1065 N N . THR A 1 124 ? 23.668 -4.135 14.323 1.00 78.56 124 THR A N 1
ATOM 1066 C CA . THR A 1 124 ? 22.770 -4.582 15.403 1.00 78.56 124 THR A CA 1
ATOM 1067 C C . THR A 1 124 ? 23.255 -5.901 16.002 1.00 78.56 124 THR A C 1
ATOM 1069 O O . THR A 1 124 ? 23.230 -6.063 17.211 1.00 78.56 124 THR A O 1
ATOM 1072 N N . ARG A 1 125 ? 23.733 -6.833 15.170 1.00 75.19 125 ARG A N 1
ATOM 1073 C CA . ARG A 1 125 ? 24.264 -8.123 15.624 1.00 75.19 125 ARG A CA 1
ATOM 1074 C C . ARG A 1 125 ? 25.605 -7.986 16.350 1.00 75.19 125 ARG A C 1
ATOM 1076 O O . ARG A 1 125 ? 25.860 -8.771 17.250 1.00 75.19 125 ARG A O 1
ATOM 1083 N N . MET A 1 126 ? 26.428 -7.009 15.973 1.00 70.81 126 MET A N 1
ATOM 1084 C CA . MET A 1 126 ? 27.729 -6.747 16.596 1.00 70.81 126 MET A CA 1
ATOM 1085 C C . MET A 1 126 ? 27.605 -6.036 17.950 1.00 70.81 126 MET A C 1
ATOM 1087 O O . MET A 1 126 ? 28.430 -6.266 18.813 1.00 70.81 126 MET A O 1
ATOM 1091 N N . ASN A 1 127 ? 26.550 -5.239 18.155 1.00 62.97 127 ASN A N 1
ATOM 1092 C CA . ASN A 1 127 ? 26.264 -4.551 19.423 1.00 62.97 127 ASN A CA 1
ATOM 1093 C C . ASN A 1 127 ? 25.460 -5.402 20.432 1.00 62.97 127 ASN A C 1
ATOM 1095 O O . ASN A 1 127 ? 25.052 -4.890 21.472 1.00 62.97 127 ASN A O 1
ATOM 1099 N N . ILE A 1 128 ? 25.141 -6.654 20.091 1.00 65.12 128 ILE A N 1
ATOM 1100 C CA . ILE A 1 128 ? 24.430 -7.612 20.961 1.00 65.12 128 ILE A CA 1
ATOM 1101 C C . ILE A 1 128 ? 25.398 -8.688 21.507 1.00 65.12 128 ILE A C 1
ATOM 1103 O O . ILE A 1 128 ? 25.007 -9.480 22.362 1.00 65.12 128 ILE A O 1
ATOM 1107 N N . ILE A 1 129 ? 26.653 -8.703 21.039 1.00 51.34 129 ILE A N 1
ATOM 1108 C CA . ILE A 1 129 ? 27.765 -9.519 21.558 1.00 51.34 129 ILE A CA 1
ATOM 1109 C C . ILE A 1 129 ? 28.670 -8.594 22.369 1.00 51.34 129 ILE A C 1
ATOM 1111 O O . ILE A 1 129 ? 29.128 -9.034 23.443 1.00 51.34 129 ILE A O 1
#

Radius of gyration: 20.58 Å; chains: 1; bounding box: 48×32×53 Å

Foldseek 3Di:
DVLVQVVLVVVCVPDVQFDADPVRDGPGGDCVDPVVLVQLVVCVVVVHQWDKDWDDDPSGIDIDIDGHDPPCCVPPPVVVVVCCCVQFVVCCVVPNCVVVVHDGDDDPVRVVVVVVVVVVVVVVVVVVD

Organism: NCBI:txid143950

Sequence (129 aa):
MLAISYISLKLINKITLWKIDKNKDIIGINTNHKYYYQVQGQLHVTRRRFSIIAYWTNKGLKYETIERDDIFWGNKMFPKLEMFFFNCLLPELVDPRHFRSMQIRNPTYILEVKMKKKNRLHYTRMNII

Secondary structure (DSSP, 8-state):
-HHHHHHHHHHHTT-TTEEE-TTS-EEEE-TTSHHHHHHHHHHHHTT-SEEEEEEEETTEEEEEEEE--HHHIIIIIHHHHHHHIIIIIHHHHHS-SGGGTPPPP--HHHHHHHHHHHHHHHHHHHTT-

pLDDT: mean 83.81, std 15.66, range [34.06, 97.19]